Protein AF-A0A965B1J5-F1 (afdb_monomer)

Solvent-accessible surface area (backbone atoms only — not comparable to full-atom values): 4700 Å² total; per-residue (Å²): 134,83,90,77,88,60,74,53,66,63,40,46,77,71,72,46,90,73,82,95,81,72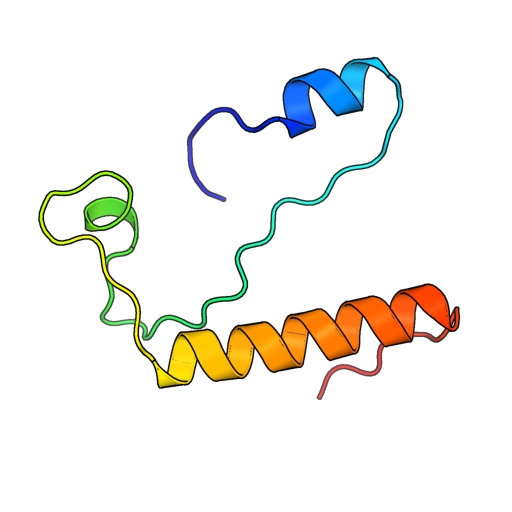,58,57,52,74,59,94,83,59,62,61,86,69,23,71,98,36,99,76,54,76,76,56,68,68,20,36,52,55,14,51,54,51,50,50,53,53,51,53,28,58,75,68,74,48,83,78,82,82,130

Sequence (71 aa):
MIPGLTDARWFNELGIKTYGFAPVKLSSEVVFNKLFHGDDERIPVDGFTWGVETFIDALLSFAAGSEVQWR

Mean predicted aligned error: 5.51 Å

Foldseek 3Di:
DDPDDDCVVVVVVVVDDDDDDDLFDDDPPDPQVCQVVHPNNDGDPVRNVNSVVVVVLVVVCVVVVHDRDDD

Secondary structure (DSSP, 8-state):
--SS--THHHHHHTT------------TT--GGGTTTSTT----HHHHHHHHHHHHHHHHHHHTT------

pLDDT: mean 87.29, std 10.98, range [47.16, 96.44]

Radius of gyration: 14.93 Å; Cα contacts (8 Å, |Δi|>4): 44; chains: 1; bounding box: 27×32×36 Å

Structure (mmCIF, N/CA/C/O backbone):
data_AF-A0A965B1J5-F1
#
_entry.id   AF-A0A965B1J5-F1
#
loop_
_atom_site.group_PDB
_atom_site.id
_atom_site.type_symbol
_atom_site.label_atom_id
_atom_site.label_alt_id
_atom_site.label_comp_id
_atom_site.label_asym_id
_atom_site.label_entity_id
_atom_site.label_seq_id
_atom_site.pdbx_PDB_ins_code
_atom_site.Cartn_x
_atom_site.Cartn_y
_atom_site.Cartn_z
_atom_site.occupancy
_atom_site.B_iso_or_equiv
_atom_site.auth_seq_id
_atom_site.auth_comp_id
_atom_site.auth_asym_id
_atom_site.auth_atom_id
_atom_site.pdbx_PDB_model_num
ATOM 1 N N . MET A 1 1 ? 7.906 4.837 0.650 1.00 54.50 1 MET A N 1
ATOM 2 C CA . MET A 1 1 ? 6.884 5.904 0.706 1.00 54.50 1 MET A CA 1
ATOM 3 C C . MET A 1 1 ? 6.882 6.611 -0.636 1.00 54.50 1 MET A C 1
ATOM 5 O O . MET A 1 1 ? 7.960 6.975 -1.091 1.00 54.50 1 MET A O 1
ATOM 9 N N . ILE A 1 2 ? 5.729 6.716 -1.298 1.00 65.06 2 ILE A N 1
ATOM 10 C CA . ILE A 1 2 ? 5.617 7.404 -2.592 1.00 65.06 2 ILE A CA 1
ATOM 11 C C . ILE A 1 2 ? 5.623 8.914 -2.311 1.00 65.06 2 ILE A C 1
ATOM 13 O O . ILE A 1 2 ? 4.806 9.358 -1.503 1.00 65.06 2 ILE A O 1
ATOM 17 N N . PRO A 1 3 ? 6.545 9.701 -2.891 1.00 69.12 3 PRO A N 1
ATOM 18 C CA . PRO A 1 3 ? 6.526 11.149 -2.730 1.00 69.12 3 PRO A CA 1
ATOM 19 C C . PRO A 1 3 ? 5.293 11.724 -3.440 1.00 69.12 3 PRO A C 1
ATOM 21 O O . PRO A 1 3 ? 5.101 11.494 -4.630 1.00 69.12 3 PRO A O 1
ATOM 24 N N . GLY A 1 4 ? 4.449 12.455 -2.711 1.00 76.56 4 GLY A N 1
ATOM 25 C CA . GLY A 1 4 ? 3.214 13.022 -3.251 1.00 76.56 4 GLY A CA 1
ATOM 26 C C . GLY A 1 4 ? 2.156 13.291 -2.183 1.00 76.56 4 GLY A C 1
ATOM 27 O O . GLY A 1 4 ? 2.382 13.088 -0.990 1.00 76.56 4 GLY A O 1
ATOM 28 N N . LEU A 1 5 ? 0.996 13.770 -2.630 1.00 85.12 5 LEU A N 1
ATOM 29 C CA . LEU A 1 5 ? -0.208 13.919 -1.814 1.00 85.12 5 LEU A CA 1
ATOM 30 C C . LEU A 1 5 ? -1.108 12.699 -2.023 1.00 85.12 5 LEU A C 1
ATOM 32 O O . LEU A 1 5 ? -1.179 12.159 -3.123 1.00 85.12 5 LEU A O 1
ATOM 36 N N . THR A 1 6 ? -1.811 12.293 -0.972 1.00 90.31 6 THR A N 1
ATOM 37 C CA . THR A 1 6 ? -2.865 11.274 -1.037 1.00 90.31 6 THR A CA 1
ATOM 38 C C . THR A 1 6 ? -4.118 11.815 -0.358 1.00 90.31 6 THR A C 1
ATOM 40 O O . THR A 1 6 ? -4.039 12.774 0.420 1.00 90.31 6 THR A O 1
ATOM 43 N N . ASP A 1 7 ? -5.259 11.169 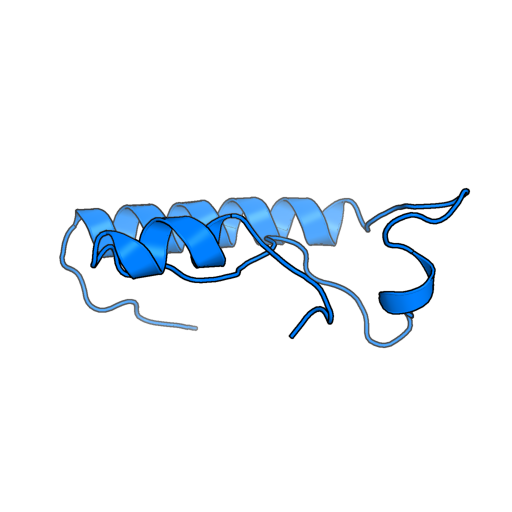-0.586 1.00 91.75 7 ASP A N 1
ATOM 44 C CA . ASP A 1 7 ? -6.530 11.530 0.056 1.00 91.75 7 ASP A CA 1
ATOM 45 C C . ASP A 1 7 ? -6.459 11.448 1.591 1.00 91.75 7 ASP A C 1
ATOM 47 O O . ASP A 1 7 ? -7.198 12.139 2.294 1.00 91.75 7 ASP A O 1
ATOM 51 N N . ALA A 1 8 ? -5.492 10.686 2.124 1.00 93.12 8 ALA A N 1
ATOM 52 C CA . ALA A 1 8 ? -5.185 10.614 3.550 1.00 93.12 8 ALA A CA 1
ATOM 53 C C . ALA A 1 8 ? -4.958 11.989 4.188 1.00 93.12 8 ALA A C 1
ATOM 55 O O . ALA A 1 8 ? -5.299 12.176 5.354 1.00 93.12 8 ALA A O 1
ATOM 56 N N . ARG A 1 9 ? -4.423 12.965 3.438 1.00 91.31 9 ARG A N 1
ATOM 57 C CA . ARG A 1 9 ? -4.254 14.341 3.925 1.00 91.31 9 ARG A CA 1
ATOM 58 C C . ARG A 1 9 ? -5.563 14.894 4.484 1.00 91.31 9 ARG A C 1
ATOM 60 O O . ARG A 1 9 ? -5.563 15.436 5.583 1.00 91.31 9 ARG A O 1
ATOM 67 N N . TRP A 1 10 ? -6.652 14.726 3.743 1.00 94.06 10 TRP A N 1
ATOM 68 C CA . TRP A 1 10 ? -7.956 15.273 4.101 1.00 94.06 10 TRP A CA 1
ATOM 69 C C . TRP A 1 10 ? -8.661 14.419 5.158 1.00 94.06 10 TRP A C 1
ATOM 71 O O . TRP A 1 10 ? -9.301 14.952 6.057 1.00 94.06 10 TRP A O 1
ATOM 81 N N . PHE A 1 11 ? -8.491 13.094 5.123 1.00 95.31 11 PHE A N 1
ATOM 82 C CA . PHE A 1 11 ? -9.054 12.212 6.154 1.00 95.31 11 PHE A CA 1
ATOM 83 C C . PHE A 1 11 ? -8.404 12.395 7.528 1.00 95.31 11 PHE A C 1
ATOM 85 O O . PHE A 1 11 ? -9.090 12.308 8.549 1.00 95.31 11 PHE A O 1
ATOM 92 N N . ASN A 1 12 ? -7.109 12.711 7.567 1.00 92.50 12 ASN A N 1
ATOM 93 C CA . ASN A 1 12 ? -6.411 12.992 8.817 1.00 92.50 12 ASN A CA 1
ATOM 94 C C . ASN A 1 12 ? -6.966 14.243 9.518 1.00 92.50 12 ASN A C 1
ATOM 96 O O . ASN A 1 12 ? -7.026 14.263 10.746 1.00 92.50 12 ASN A O 1
ATOM 100 N N . GLU A 1 13 ? -7.429 15.254 8.771 1.00 94.31 13 GLU A N 1
ATOM 101 C CA . GLU A 1 13 ? -8.083 16.446 9.342 1.00 94.31 13 GLU A CA 1
ATOM 102 C C . GLU A 1 13 ? -9.402 16.102 10.057 1.00 94.31 13 GLU A C 1
ATOM 104 O O . GLU A 1 13 ? -9.790 16.782 11.005 1.00 94.31 13 GLU A O 1
ATOM 109 N N . LEU A 1 14 ? -10.055 15.003 9.665 1.00 96.44 14 LEU A N 1
ATOM 110 C CA . LEU A 1 14 ? -11.264 14.476 10.306 1.00 96.44 14 LEU A CA 1
ATOM 111 C C . LEU A 1 14 ? -10.966 13.506 11.466 1.00 96.44 14 LEU A C 1
ATOM 113 O O . LEU A 1 14 ? -11.889 12.931 12.039 1.00 96.44 14 LEU A O 1
ATOM 117 N N . GLY A 1 15 ? -9.692 13.282 11.808 1.00 96.38 15 GLY A N 1
ATOM 118 C CA . GLY A 1 15 ? -9.279 12.333 12.848 1.00 96.38 15 GLY A CA 1
ATOM 119 C C . GLY A 1 15 ? -9.353 10.857 12.433 1.00 96.38 15 GLY A C 1
ATOM 120 O O . GLY A 1 15 ? -9.235 9.973 13.285 1.00 96.38 15 GLY A O 1
ATOM 121 N N . ILE A 1 16 ? -9.533 10.566 11.141 1.00 96.38 16 ILE A N 1
ATOM 122 C CA . ILE A 1 16 ? -9.579 9.198 10.615 1.00 96.38 16 ILE A CA 1
ATOM 123 C C . ILE A 1 16 ? -8.147 8.698 10.416 1.00 96.38 16 ILE A C 1
ATOM 125 O O . ILE A 1 16 ? -7.361 9.301 9.688 1.00 96.38 16 ILE A O 1
ATOM 129 N N . LYS A 1 17 ? -7.804 7.566 11.039 1.00 92.81 17 LYS A N 1
ATOM 130 C CA . LYS A 1 17 ? -6.505 6.915 10.826 1.00 92.81 17 LYS A CA 1
ATOM 131 C C . LYS A 1 17 ? -6.456 6.310 9.428 1.00 92.81 17 LYS A C 1
ATOM 133 O O . LYS A 1 17 ? -7.332 5.535 9.056 1.00 92.81 17 LYS A O 1
ATOM 138 N N . THR A 1 18 ? -5.409 6.633 8.684 1.00 92.62 18 THR A N 1
ATOM 139 C CA . THR A 1 18 ? -5.213 6.173 7.309 1.00 92.62 18 THR A CA 1
ATOM 140 C C . THR A 1 18 ? -3.858 5.495 7.146 1.00 92.62 18 THR A C 1
ATOM 142 O O . THR A 1 18 ? -2.894 5.812 7.844 1.00 92.62 18 THR A O 1
ATOM 145 N N . TYR A 1 19 ? -3.788 4.548 6.211 1.00 88.88 19 TYR A N 1
ATOM 146 C CA . TYR A 1 19 ? -2.578 3.804 5.880 1.00 88.88 19 TYR A CA 1
ATOM 147 C C . TYR A 1 19 ? -2.402 3.806 4.363 1.00 88.88 19 TYR A C 1
ATOM 149 O O . TYR A 1 19 ? -3.328 3.474 3.627 1.00 88.88 19 TYR A O 1
ATOM 157 N N . GLY A 1 20 ? -1.220 4.202 3.893 1.00 86.88 20 GLY A N 1
ATOM 158 C CA . GLY A 1 20 ? -0.871 4.144 2.476 1.00 86.88 20 GLY A CA 1
ATOM 159 C C . GLY A 1 20 ? -0.293 2.778 2.127 1.00 86.88 20 GLY A C 1
ATOM 160 O O . GLY A 1 20 ? 0.773 2.420 2.623 1.00 86.88 20 GLY A O 1
ATOM 161 N N . PHE A 1 21 ? -0.975 2.035 1.262 1.00 85.88 21 PHE A N 1
ATOM 162 C CA . PHE A 1 21 ? -0.551 0.720 0.793 1.00 85.88 21 PHE A CA 1
ATOM 163 C C . PHE A 1 21 ? -0.987 0.526 -0.661 1.00 85.88 21 PHE A C 1
ATOM 165 O O . PHE A 1 21 ? -2.103 0.886 -1.024 1.00 85.88 21 PHE A O 1
ATOM 172 N N . ALA A 1 22 ? -0.109 -0.047 -1.482 1.00 84.62 22 ALA A N 1
ATOM 173 C CA . ALA A 1 22 ? -0.429 -0.487 -2.834 1.00 84.62 22 ALA A CA 1
ATOM 174 C C . ALA A 1 22 ? -0.147 -1.999 -2.913 1.00 84.62 22 ALA A C 1
ATOM 176 O O . ALA A 1 22 ? 0.996 -2.394 -2.667 1.00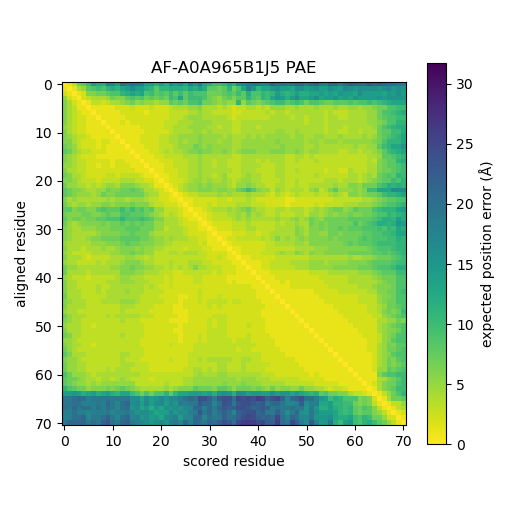 84.62 22 ALA A O 1
ATOM 177 N N . PRO A 1 23 ? -1.147 -2.844 -3.224 1.00 81.81 23 PRO A N 1
ATOM 178 C CA . PRO A 1 23 ? -1.002 -4.298 -3.258 1.00 81.81 23 PRO A CA 1
ATOM 179 C C . PRO A 1 23 ? -0.270 -4.748 -4.528 1.00 81.81 23 PRO A C 1
ATOM 181 O O . PRO A 1 23 ? -0.855 -5.352 -5.422 1.00 81.81 23 PRO A O 1
ATOM 184 N N . VAL A 1 24 ? 1.019 -4.428 -4.636 1.00 88.62 24 VAL A N 1
ATOM 185 C CA . VAL A 1 24 ? 1.862 -4.868 -5.750 1.00 88.62 24 VAL A CA 1
ATOM 186 C C . VAL A 1 24 ? 3.235 -5.250 -5.223 1.00 88.62 24 VAL A C 1
ATOM 188 O O . VAL A 1 24 ? 3.958 -4.421 -4.667 1.00 88.62 24 VAL A O 1
ATOM 191 N N . LYS A 1 25 ? 3.626 -6.506 -5.440 1.00 91.19 25 LYS A N 1
ATOM 192 C CA . LYS A 1 25 ? 5.003 -6.951 -5.223 1.00 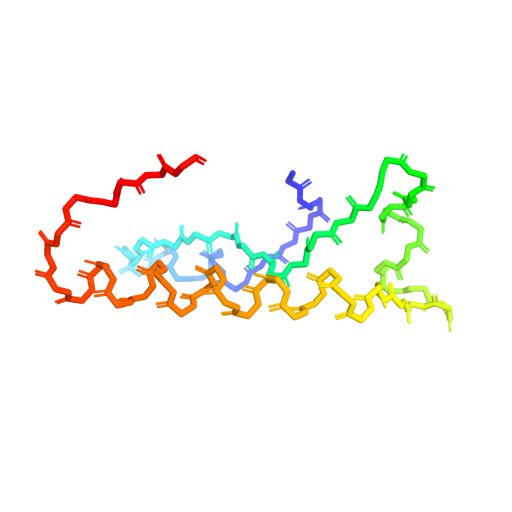91.19 25 LYS A CA 1
ATOM 193 C C . LYS A 1 25 ? 5.834 -6.667 -6.463 1.00 91.19 25 LYS A C 1
ATOM 195 O O . LYS A 1 25 ? 5.534 -7.156 -7.547 1.00 91.19 25 LYS A O 1
ATOM 200 N N . LEU A 1 26 ? 6.888 -5.883 -6.293 1.00 90.88 26 LEU A N 1
ATOM 201 C CA . LEU A 1 26 ? 7.824 -5.549 -7.359 1.00 90.88 26 LEU A CA 1
ATOM 202 C C . LEU A 1 26 ? 9.134 -6.305 -7.147 1.00 90.88 26 LEU A C 1
ATOM 204 O O . LEU A 1 26 ? 9.571 -6.483 -6.008 1.00 90.88 26 LEU A O 1
ATOM 208 N N . SER A 1 27 ? 9.761 -6.751 -8.236 1.00 89.25 27 SER A N 1
ATOM 209 C CA . SER A 1 27 ? 11.129 -7.269 -8.170 1.00 89.25 27 SER A CA 1
ATOM 210 C C . SER A 1 27 ? 12.114 -6.124 -7.914 1.00 89.25 27 SER A C 1
ATOM 212 O O . SER A 1 27 ? 11.814 -4.955 -8.165 1.00 89.25 27 SER A O 1
ATOM 214 N N . SER A 1 28 ? 13.322 -6.453 -7.452 1.00 88.06 28 SER A N 1
ATOM 215 C CA . SER A 1 28 ? 14.390 -5.469 -7.218 1.00 88.06 28 SER A CA 1
ATOM 216 C C . SER A 1 28 ? 14.872 -4.761 -8.488 1.00 88.06 28 SER A C 1
ATOM 218 O O . SER A 1 28 ? 15.556 -3.747 -8.401 1.00 88.06 28 SER A O 1
ATOM 220 N N . GLU A 1 29 ? 14.534 -5.293 -9.662 1.00 88.50 29 GLU A N 1
ATOM 221 C CA . GLU A 1 29 ? 14.897 -4.729 -10.964 1.00 88.50 29 GLU A CA 1
ATOM 222 C C . GLU A 1 29 ? 13.902 -3.656 -11.432 1.00 88.50 29 GLU A C 1
ATOM 224 O O . GLU A 1 29 ? 14.207 -2.867 -12.329 1.00 88.50 29 GLU A O 1
ATOM 229 N N . VAL A 1 30 ? 12.712 -3.591 -10.823 1.00 87.94 30 VAL A N 1
ATOM 230 C CA . VAL A 1 30 ? 11.686 -2.617 -11.192 1.00 87.94 30 VAL A CA 1
ATOM 231 C C . VAL A 1 30 ? 11.971 -1.268 -10.539 1.00 87.94 30 VAL A C 1
ATOM 233 O O . VAL A 1 30 ? 11.886 -1.089 -9.324 1.00 87.94 30 VAL A O 1
ATOM 236 N N . VAL A 1 31 ? 12.233 -0.268 -11.378 1.00 87.25 31 VAL A N 1
ATOM 237 C CA . VAL A 1 31 ? 12.435 1.121 -10.954 1.00 87.25 31 VAL A CA 1
ATOM 238 C C . VAL A 1 31 ? 11.076 1.816 -10.823 1.00 87.25 31 VAL A C 1
ATOM 240 O O . VAL A 1 31 ? 10.637 2.533 -11.719 1.00 87.25 31 VAL A O 1
ATOM 243 N N . PHE A 1 32 ? 10.391 1.579 -9.703 1.00 84.50 32 PHE A N 1
ATOM 244 C CA . PHE A 1 32 ? 8.998 1.996 -9.482 1.00 84.50 32 PHE A CA 1
ATOM 245 C C . PHE A 1 32 ? 8.723 3.485 -9.755 1.00 84.50 32 PHE A C 1
ATOM 247 O O . PHE A 1 32 ? 7.695 3.832 -10.330 1.00 84.50 32 PHE A O 1
ATOM 254 N N . ASN A 1 33 ? 9.656 4.377 -9.408 1.00 84.81 33 ASN A N 1
ATOM 255 C CA . ASN A 1 33 ? 9.484 5.821 -9.600 1.00 84.81 33 ASN A CA 1
ATOM 256 C C . ASN A 1 33 ? 9.548 6.305 -11.051 1.00 84.81 33 ASN A C 1
ATOM 258 O O . ASN A 1 33 ? 9.276 7.474 -11.300 1.00 84.81 33 ASN A O 1
ATOM 262 N N . LYS A 1 34 ? 9.921 5.434 -11.991 1.00 88.12 34 LYS A N 1
ATOM 263 C CA . LYS A 1 34 ? 9.826 5.711 -13.429 1.00 88.12 34 LYS A CA 1
ATOM 264 C C . LYS A 1 34 ? 8.505 5.242 -14.035 1.00 88.12 34 LYS A C 1
ATOM 266 O O . LYS A 1 34 ? 8.253 5.547 -15.194 1.00 88.12 34 LYS A O 1
ATOM 271 N N . LEU A 1 35 ? 7.721 4.462 -13.289 1.00 89.00 35 LEU A N 1
ATOM 272 C CA . LEU A 1 35 ? 6.508 3.830 -13.795 1.00 89.00 35 LEU A CA 1
ATOM 273 C C . LEU A 1 35 ? 5.259 4.624 -13.436 1.00 89.00 35 LEU A C 1
ATOM 275 O O . LEU A 1 35 ? 4.452 4.865 -14.323 1.00 89.00 35 LEU A O 1
ATOM 279 N N . PHE A 1 36 ? 5.097 5.051 -12.180 1.00 87.38 36 PHE A N 1
ATOM 280 C CA . PHE A 1 36 ? 3.888 5.786 -11.799 1.00 87.38 36 PHE A CA 1
ATOM 281 C C . PHE A 1 36 ? 3.788 7.117 -12.566 1.00 87.38 36 PHE A C 1
ATOM 283 O O . PHE A 1 36 ? 4.745 7.893 -12.588 1.00 87.38 36 PHE A O 1
ATOM 290 N N . HIS A 1 37 ? 2.634 7.369 -13.194 1.00 90.44 37 HIS A N 1
ATOM 291 C CA . HIS A 1 37 ? 2.372 8.523 -14.069 1.00 90.44 37 HIS A CA 1
ATOM 292 C C . HIS A 1 37 ? 3.238 8.598 -15.347 1.00 90.44 37 HIS A C 1
ATOM 294 O O . HIS A 1 37 ? 3.334 9.669 -15.951 1.00 90.44 37 HIS A O 1
ATOM 300 N N . GLY A 1 38 ? 3.893 7.505 -15.752 1.00 90.56 38 GLY A N 1
ATOM 301 C CA . GLY A 1 38 ? 4.666 7.424 -16.995 1.00 90.56 38 GLY A CA 1
ATOM 302 C C . GLY A 1 38 ? 3.874 6.813 -18.157 1.00 90.56 38 GLY A C 1
ATOM 303 O O . GLY A 1 38 ? 2.888 6.114 -17.945 1.00 90.56 38 GLY A O 1
ATOM 304 N N . ASP A 1 39 ? 4.344 7.014 -19.392 1.00 94.19 39 ASP A N 1
ATOM 305 C CA . ASP A 1 39 ? 3.683 6.486 -20.603 1.00 94.19 39 ASP A CA 1
ATOM 306 C C . ASP A 1 39 ? 3.617 4.944 -20.644 1.00 94.19 39 ASP A C 1
ATOM 308 O O . ASP A 1 39 ? 2.722 4.370 -21.259 1.00 94.19 39 ASP A O 1
ATOM 312 N N . ASP A 1 40 ? 4.567 4.274 -19.988 1.00 92.38 40 ASP A N 1
ATOM 313 C CA . ASP A 1 40 ? 4.707 2.810 -19.923 1.00 92.38 40 ASP A CA 1
ATOM 314 C C . ASP A 1 40 ? 4.480 2.295 -18.487 1.00 92.38 40 ASP A C 1
ATOM 316 O O . ASP A 1 40 ? 5.178 1.403 -17.984 1.00 92.38 40 ASP A O 1
ATOM 320 N N . GLU A 1 41 ? 3.529 2.919 -17.783 1.00 93.31 41 GLU A N 1
ATOM 321 C CA . GLU A 1 41 ? 3.094 2.488 -16.457 1.00 93.31 41 GLU A CA 1
ATOM 322 C C . GLU A 1 41 ? 2.583 1.043 -16.509 1.00 93.31 41 GLU A C 1
ATOM 324 O O . GLU A 1 41 ? 1.655 0.702 -17.243 1.00 93.31 41 GLU A O 1
ATOM 329 N N . ARG A 1 42 ? 3.207 0.169 -15.717 1.00 92.25 42 ARG A N 1
ATOM 330 C CA . ARG A 1 42 ? 2.863 -1.253 -15.663 1.00 92.25 42 ARG A CA 1
ATOM 331 C C . ARG A 1 42 ? 3.304 -1.880 -14.357 1.00 92.25 42 ARG A C 1
ATOM 333 O O . ARG A 1 42 ? 4.179 -1.368 -13.661 1.00 92.25 42 ARG A O 1
ATOM 340 N N . ILE A 1 43 ? 2.748 -3.049 -14.083 1.00 93.12 43 ILE A N 1
ATOM 341 C CA . ILE A 1 43 ? 3.109 -3.885 -12.942 1.00 93.12 43 ILE A CA 1
ATOM 342 C C . ILE A 1 43 ? 3.187 -5.359 -13.371 1.00 93.12 43 ILE A C 1
ATOM 344 O O . ILE A 1 43 ? 2.521 -5.744 -14.336 1.00 93.12 43 ILE A O 1
ATOM 348 N N . PRO A 1 44 ? 3.976 -6.198 -12.679 1.00 93.25 44 PRO A N 1
ATOM 349 C CA . PRO A 1 44 ? 3.964 -7.643 -12.893 1.00 93.25 44 PRO A CA 1
ATOM 350 C C . PRO A 1 44 ? 2.617 -8.263 -12.485 1.00 93.25 44 P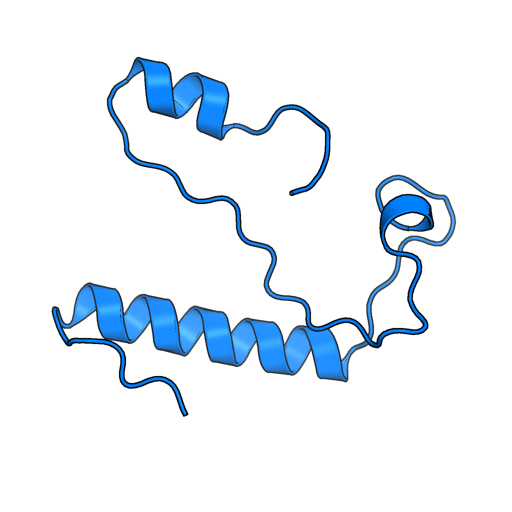RO A C 1
ATOM 352 O O . PRO A 1 44 ? 2.065 -7.925 -11.436 1.00 93.25 44 PRO A O 1
ATOM 355 N N . VAL A 1 45 ? 2.089 -9.187 -13.293 1.00 94.56 45 VAL A N 1
ATOM 356 C CA . VAL A 1 45 ? 0.789 -9.847 -13.040 1.00 94.56 45 VAL A CA 1
ATOM 357 C C . VAL A 1 45 ? 0.839 -10.749 -11.804 1.00 94.56 45 VAL A C 1
ATOM 359 O O . VAL A 1 45 ? -0.091 -10.773 -10.999 1.00 94.56 45 VAL A O 1
ATOM 362 N N . ASP A 1 46 ? 1.941 -11.468 -11.627 1.00 94.94 46 ASP A N 1
ATOM 363 C CA . ASP A 1 46 ? 2.222 -12.269 -10.436 1.00 94.94 46 ASP A CA 1
ATOM 364 C C . ASP A 1 46 ? 2.333 -11.387 -9.182 1.00 94.94 46 ASP A C 1
ATOM 366 O O . ASP A 1 46 ? 1.757 -11.700 -8.140 1.00 94.94 46 ASP A O 1
ATOM 370 N N . GLY A 1 47 ? 2.990 -10.232 -9.310 1.00 94.25 47 GLY A N 1
ATOM 371 C CA . GLY A 1 47 ? 3.100 -9.234 -8.252 1.00 94.25 47 GLY A CA 1
ATOM 372 C C . GLY A 1 47 ? 1.761 -8.623 -7.837 1.00 94.25 47 GLY A C 1
ATOM 373 O O . GLY A 1 47 ? 1.542 -8.389 -6.646 1.00 94.25 47 GLY A O 1
ATOM 374 N N . PHE A 1 48 ? 0.863 -8.393 -8.800 1.00 94.00 48 PHE A N 1
ATOM 375 C CA . PHE A 1 48 ? -0.509 -7.950 -8.546 1.00 94.00 48 PHE A CA 1
ATOM 376 C C . PHE A 1 48 ? -1.337 -9.036 -7.852 1.00 94.00 48 PHE A C 1
ATOM 378 O O . PHE A 1 48 ? -1.996 -8.762 -6.853 1.00 94.00 48 PHE A O 1
ATOM 385 N N . THR A 1 49 ? -1.254 -10.278 -8.333 1.00 96.00 49 THR A N 1
ATOM 386 C CA . THR A 1 49 ? -1.989 -11.418 -7.758 1.00 96.00 49 THR A CA 1
ATOM 387 C C . THR A 1 49 ? -1.619 -11.624 -6.289 1.00 96.00 49 THR A C 1
ATOM 389 O O . THR A 1 49 ? -2.498 -11.639 -5.429 1.00 96.00 49 THR A O 1
ATOM 392 N N . TRP A 1 50 ? -0.317 -11.651 -5.982 1.00 95.75 50 TRP A N 1
ATOM 393 C CA . TRP A 1 50 ? 0.178 -11.726 -4.604 1.00 95.75 50 TRP A CA 1
ATOM 394 C C . TRP A 1 50 ? -0.334 -10.572 -3.733 1.00 95.75 50 TRP A C 1
ATOM 396 O O . TRP A 1 50 ? -0.657 -10.745 -2.555 1.00 95.75 50 TRP A O 1
ATOM 406 N N . GLY A 1 51 ? -0.399 -9.370 -4.303 1.00 95.00 51 GLY A N 1
ATOM 407 C CA . GLY A 1 51 ? -0.873 -8.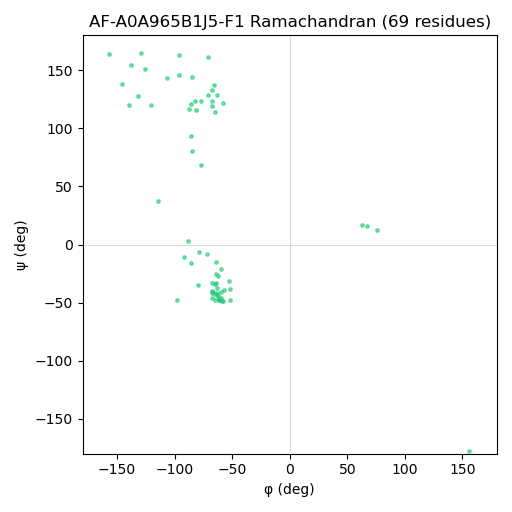196 -3.588 1.00 95.00 51 GLY A CA 1
ATOM 408 C C . GLY A 1 51 ? -2.354 -8.278 -3.231 1.00 95.00 51 GLY A C 1
ATOM 409 O O . GLY A 1 51 ? -2.724 -7.897 -2.121 1.00 95.00 51 GLY A O 1
ATOM 410 N N . VAL A 1 52 ? -3.194 -8.785 -4.139 1.00 95.44 52 VAL A N 1
ATOM 411 C CA . VAL A 1 52 ? -4.627 -9.000 -3.884 1.00 95.44 52 VAL A CA 1
ATOM 412 C C . VAL A 1 52 ? -4.827 -9.999 -2.747 1.00 95.44 52 VAL A C 1
ATOM 414 O O . VAL A 1 52 ? -5.582 -9.709 -1.821 1.00 95.44 52 VAL A O 1
ATOM 417 N N . GLU A 1 53 ? -4.113 -11.125 -2.772 1.00 95.88 53 GLU A N 1
ATOM 418 C CA . GLU A 1 53 ? -4.145 -12.126 -1.695 1.00 95.88 53 GLU A CA 1
ATOM 419 C C . GLU A 1 53 ? -3.738 -11.503 -0.352 1.00 95.88 53 GLU A C 1
ATOM 421 O O . GLU A 1 53 ? -4.476 -11.586 0.628 1.00 95.88 53 GLU A O 1
ATOM 426 N N . THR A 1 54 ? -2.629 -10.759 -0.338 1.00 94.50 54 THR A N 1
ATOM 427 C CA . THR A 1 54 ? -2.137 -10.059 0.859 1.00 94.50 54 THR A CA 1
ATOM 428 C C . THR A 1 54 ? -3.156 -9.053 1.402 1.00 94.50 54 THR A C 1
ATOM 430 O O . THR A 1 54 ? -3.332 -8.931 2.616 1.00 94.50 54 THR A O 1
ATOM 433 N N . PHE A 1 55 ? -3.837 -8.312 0.523 1.00 94.19 55 PHE A N 1
ATOM 434 C CA . PHE A 1 55 ? -4.855 -7.346 0.934 1.00 94.19 55 PHE A CA 1
ATOM 435 C C . PHE A 1 55 ? -6.080 -8.033 1.544 1.00 94.19 55 PHE A C 1
ATOM 437 O O . PHE A 1 55 ? -6.589 -7.572 2.566 1.00 94.19 55 PHE A O 1
ATOM 444 N N . ILE A 1 56 ? -6.530 -9.142 0.950 1.00 94.38 56 ILE A N 1
ATOM 445 C CA . ILE A 1 56 ? -7.638 -9.947 1.476 1.00 94.38 56 ILE A CA 1
ATOM 446 C C . ILE A 1 56 ? -7.281 -10.490 2.861 1.00 94.38 56 ILE A C 1
ATOM 448 O O . ILE A 1 56 ? -8.066 -10.321 3.794 1.00 94.38 56 ILE A O 1
ATOM 452 N N . ASP A 1 57 ? -6.087 -11.061 3.020 1.00 93.25 57 ASP A N 1
ATOM 453 C CA . ASP A 1 57 ? -5.625 -11.599 4.301 1.00 93.25 57 ASP A CA 1
ATOM 454 C C . ASP A 1 57 ? -5.574 -10.515 5.384 1.00 93.25 57 ASP A C 1
ATOM 456 O O . ASP A 1 57 ? -6.080 -10.711 6.496 1.00 93.25 57 ASP A O 1
ATOM 460 N N . ALA A 1 58 ? -5.023 -9.340 5.061 1.00 90.94 58 ALA A N 1
ATOM 461 C CA . ALA A 1 58 ? -4.958 -8.213 5.987 1.00 90.94 58 ALA A CA 1
ATOM 462 C C . ALA A 1 58 ? -6.358 -7.715 6.385 1.00 90.94 58 ALA A C 1
ATOM 464 O O . ALA A 1 58 ? -6.615 -7.474 7.567 1.00 90.94 58 ALA A O 1
ATOM 465 N N . LEU A 1 59 ? -7.274 -7.596 5.419 1.00 91.75 59 LEU A N 1
ATOM 466 C CA . LEU A 1 59 ? -8.642 -7.136 5.651 1.00 91.75 59 LEU A CA 1
ATOM 467 C C . LEU A 1 59 ? -9.424 -8.110 6.537 1.00 91.75 59 LEU A C 1
ATOM 469 O O . LEU A 1 59 ? -10.058 -7.686 7.504 1.00 91.75 59 LEU A O 1
ATOM 473 N N . LEU A 1 60 ? -9.370 -9.406 6.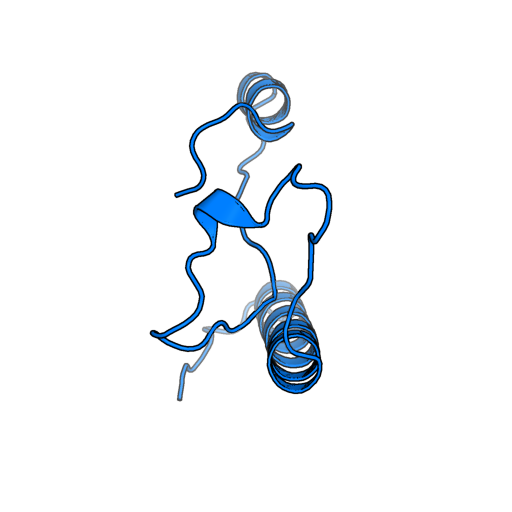226 1.00 94.38 60 LEU A N 1
ATOM 474 C CA . LEU A 1 60 ? -10.063 -10.437 6.996 1.00 94.38 60 LEU A CA 1
ATOM 475 C C . LEU A 1 60 ? -9.502 -10.548 8.414 1.00 94.38 60 LEU A C 1
ATOM 477 O O . LEU A 1 60 ? -10.272 -10.618 9.370 1.00 94.38 60 LEU A O 1
ATOM 481 N N . SER A 1 61 ? -8.177 -10.494 8.567 1.00 92.12 61 SER A N 1
ATOM 482 C CA . SER A 1 61 ? -7.540 -10.529 9.885 1.00 92.12 61 SER A CA 1
ATOM 483 C C . SER A 1 61 ? -7.941 -9.330 10.743 1.00 92.12 61 SER A C 1
ATOM 485 O O . SER A 1 61 ? -8.297 -9.508 11.909 1.00 92.12 61 SER A O 1
ATOM 487 N N . PHE A 1 62 ? -7.945 -8.128 10.151 1.00 89.19 62 PHE A N 1
ATOM 488 C CA . PHE A 1 62 ? -8.393 -6.903 10.811 1.00 89.19 62 PHE A CA 1
ATOM 489 C C . PHE A 1 62 ? -9.863 -6.998 11.235 1.00 89.19 62 PHE A C 1
ATOM 491 O O . PHE A 1 62 ? -10.193 -6.706 12.383 1.00 89.19 62 PHE A O 1
ATOM 498 N N . ALA A 1 63 ? -10.741 -7.450 10.335 1.00 90.94 63 ALA A N 1
ATOM 499 C CA . ALA A 1 63 ? -12.170 -7.584 10.607 1.00 90.94 63 ALA A CA 1
ATOM 500 C C . ALA A 1 63 ? -12.477 -8.626 11.695 1.00 90.94 63 ALA A C 1
ATOM 502 O O . ALA A 1 63 ? -13.405 -8.444 12.480 1.00 90.94 63 ALA A O 1
ATOM 503 N N . ALA A 1 64 ? -11.692 -9.701 11.763 1.00 92.06 64 ALA A N 1
ATOM 504 C CA . ALA A 1 64 ? -11.837 -10.746 12.770 1.00 92.06 64 ALA A CA 1
ATOM 505 C C . ALA A 1 64 ? -11.238 -10.373 14.144 1.00 92.06 64 ALA A C 1
ATOM 507 O O . ALA A 1 64 ? -11.406 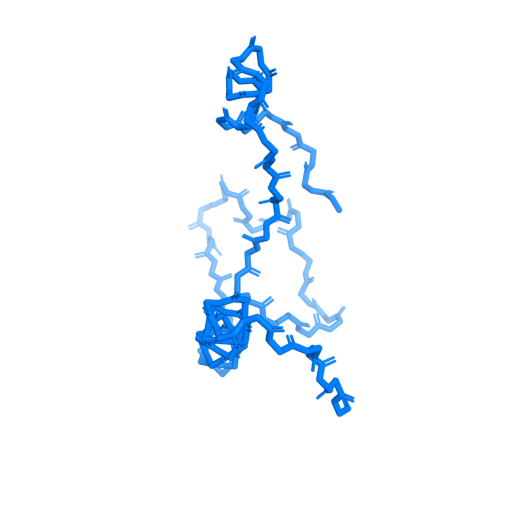-11.127 15.101 1.00 92.06 64 ALA A O 1
ATOM 508 N N . GLY A 1 65 ? -10.551 -9.228 14.270 1.00 83.31 65 GLY A N 1
ATOM 509 C CA . GLY A 1 65 ? -9.873 -8.823 15.510 1.00 83.31 65 GLY A CA 1
ATOM 510 C C . GLY A 1 65 ? -8.683 -9.716 15.879 1.00 83.31 65 GLY A C 1
ATOM 511 O O . GLY A 1 65 ? -8.227 -9.703 17.021 1.00 83.31 65 GLY A O 1
ATOM 512 N N . SER A 1 66 ? -8.200 -10.510 14.924 1.00 68.94 66 SER A N 1
ATOM 513 C CA . SER A 1 66 ? -7.095 -11.451 15.105 1.00 68.94 66 SER A CA 1
ATOM 514 C C . SER A 1 66 ? -5.751 -10.755 14.922 1.00 68.94 66 SER A C 1
ATOM 516 O O . SER A 1 66 ? -5.585 -9.902 14.049 1.00 68.94 66 SER A O 1
ATOM 518 N N . GLU A 1 67 ? -4.761 -11.167 15.710 1.00 65.62 67 GLU A N 1
ATOM 519 C CA . GLU A 1 67 ? -3.371 -10.777 15.491 1.00 65.62 67 GLU A CA 1
ATOM 520 C C . GLU A 1 67 ? -2.874 -11.426 14.187 1.00 65.62 67 GLU A C 1
ATOM 522 O O . GLU A 1 67 ? -2.889 -12.652 14.056 1.00 65.62 67 GLU A O 1
ATOM 527 N N . VAL A 1 68 ? -2.469 -10.619 13.199 1.00 63.44 68 VAL A N 1
ATOM 528 C CA . VAL A 1 68 ? -1.965 -11.133 11.916 1.00 63.44 68 VAL A CA 1
ATOM 529 C C . VAL A 1 68 ? -0.668 -11.905 12.165 1.00 63.44 68 VAL A C 1
ATOM 531 O O . VAL A 1 68 ? 0.344 -11.321 12.551 1.00 63.44 68 VAL A O 1
ATOM 534 N N . GLN A 1 69 ? -0.686 -13.216 11.930 1.00 56.66 69 GLN A N 1
ATOM 535 C CA . GLN A 1 69 ? 0.514 -14.050 11.961 1.00 56.66 69 GLN A CA 1
ATOM 536 C C . GLN A 1 69 ? 1.184 -13.992 10.587 1.00 56.66 69 GLN A C 1
ATOM 538 O O . GLN A 1 69 ? 0.817 -14.725 9.668 1.00 56.66 69 GLN A O 1
ATOM 543 N N . TRP A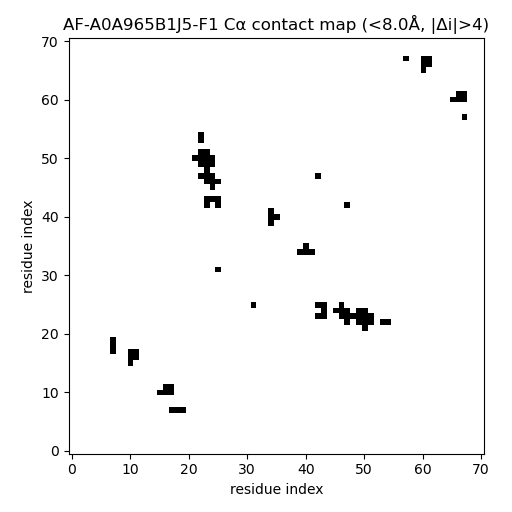 1 70 ? 2.141 -13.081 10.433 1.00 58.53 70 TRP A N 1
ATOM 544 C CA . TRP A 1 70 ? 2.945 -12.985 9.216 1.00 58.53 70 TRP A CA 1
ATOM 545 C C . TRP A 1 70 ? 3.851 -14.219 9.089 1.00 58.53 70 TRP A C 1
ATOM 547 O O . TRP A 1 70 ? 4.489 -14.618 10.064 1.00 58.53 70 TRP A O 1
ATOM 557 N N . ARG A 1 71 ? 3.883 -14.830 7.900 1.00 47.16 71 ARG A N 1
ATOM 558 C CA . ARG A 1 71 ? 4.830 -15.898 7.545 1.00 47.16 71 ARG A CA 1
ATOM 559 C C . ARG A 1 71 ? 6.131 -15.329 7.000 1.00 47.16 71 ARG A C 1
ATOM 561 O O . ARG A 1 71 ? 6.058 -14.303 6.287 1.00 47.16 71 ARG A O 1
#